Protein AF-A0A7V0MGY1-F1 (afdb_monomer_lite)

Radius of gyration: 24.35 Å; chains: 1; bounding box: 67×50×46 Å

pLDDT: mean 80.58, std 23.79, range [34.0, 98.75]

Structure (mmCIF, N/CA/C/O backbone):
data_AF-A0A7V0MGY1-F1
#
_entry.id   AF-A0A7V0MGY1-F1
#
loop_
_atom_site.group_PDB
_atom_site.id
_atom_site.type_symbol
_atom_site.label_atom_id
_atom_site.label_alt_id
_atom_site.label_comp_id
_atom_site.label_asym_id
_atom_site.label_entity_id
_atom_site.label_seq_id
_atom_site.pdbx_PDB_ins_code
_atom_site.Cartn_x
_atom_site.Cartn_y
_atom_site.Cartn_z
_atom_site.occupancy
_atom_site.B_iso_or_equiv
_atom_site.auth_seq_id
_atom_site.auth_comp_id
_atom_site.auth_asym_id
_atom_site.auth_atom_id
_atom_site.pdbx_PDB_model_num
ATOM 1 N N . MET A 1 1 ? -46.965 -37.748 -29.449 1.00 47.56 1 MET A N 1
ATOM 2 C CA . MET A 1 1 ? -47.418 -36.864 -28.355 1.00 47.56 1 MET A CA 1
ATOM 3 C C . MET A 1 1 ? -46.358 -35.799 -28.154 1.00 47.56 1 MET A C 1
ATOM 5 O O . MET A 1 1 ? -45.322 -36.087 -27.577 1.00 47.56 1 MET A O 1
ATOM 9 N N . LEU A 1 2 ? -46.577 -34.615 -28.721 1.00 46.56 2 LEU A N 1
ATOM 10 C CA . LEU A 1 2 ? -45.713 -33.448 -28.563 1.00 46.56 2 LEU A CA 1
ATOM 11 C C . LEU A 1 2 ? -46.667 -32.286 -28.278 1.00 46.56 2 LEU A C 1
ATOM 13 O O . LEU A 1 2 ? -47.436 -31.898 -29.154 1.00 46.56 2 LEU A O 1
ATOM 17 N N . VAL A 1 3 ? -46.730 -31.840 -27.026 1.00 45.25 3 VAL A N 1
ATOM 18 C CA . VAL A 1 3 ? -47.629 -30.759 -26.608 1.00 45.25 3 VAL A CA 1
ATOM 19 C C . VAL A 1 3 ? -46.872 -29.448 -26.790 1.00 45.25 3 VAL A C 1
ATOM 21 O O . VAL A 1 3 ? -45.914 -29.185 -26.069 1.00 45.25 3 VAL A O 1
ATOM 24 N N . ALA A 1 4 ? -47.272 -28.650 -27.778 1.00 47.81 4 ALA A N 1
ATOM 25 C CA . ALA A 1 4 ? -46.841 -27.261 -27.903 1.00 47.81 4 ALA A CA 1
ATOM 26 C C . ALA A 1 4 ? -47.649 -26.386 -26.921 1.00 47.81 4 ALA A C 1
ATOM 28 O O . ALA A 1 4 ? -48.848 -26.627 -26.756 1.00 47.81 4 ALA A O 1
ATOM 29 N N . PRO A 1 5 ? -47.041 -25.386 -26.260 1.00 56.81 5 PRO A N 1
ATOM 30 C CA . PRO A 1 5 ? -47.775 -24.477 -25.386 1.00 56.81 5 PRO A CA 1
ATOM 31 C C . PRO A 1 5 ? -48.604 -23.464 -26.203 1.00 56.81 5 PRO A C 1
ATOM 33 O O . PRO A 1 5 ? -48.257 -23.169 -27.351 1.00 56.81 5 PRO A O 1
ATOM 36 N N . PRO A 1 6 ? -49.701 -22.919 -25.644 1.00 48.69 6 PRO A N 1
ATOM 37 C CA . PRO A 1 6 ? -50.585 -22.021 -26.377 1.00 48.69 6 PRO A CA 1
ATOM 38 C C . PRO A 1 6 ? -49.984 -20.613 -26.525 1.00 48.69 6 PRO A C 1
ATOM 40 O O . PRO A 1 6 ? -49.458 -20.035 -25.574 1.00 48.69 6 PRO A O 1
ATOM 43 N N . LEU A 1 7 ? -50.113 -20.048 -27.730 1.00 43.94 7 LEU A N 1
ATOM 44 C CA . LEU A 1 7 ? -49.844 -18.641 -28.040 1.00 43.94 7 LEU A CA 1
ATOM 45 C C . LEU A 1 7 ? -50.920 -17.758 -27.394 1.00 43.94 7 LEU A C 1
ATOM 47 O O . LEU A 1 7 ? -52.095 -17.841 -27.749 1.00 43.94 7 LEU A O 1
ATOM 51 N N . VAL A 1 8 ? -50.517 -16.901 -26.455 1.00 43.09 8 VAL A N 1
ATOM 52 C CA . VAL A 1 8 ? -51.392 -15.884 -25.858 1.00 43.09 8 VAL A CA 1
ATOM 53 C C . VAL A 1 8 ? -51.356 -14.616 -26.713 1.00 43.09 8 VAL A C 1
ATOM 55 O O . VAL A 1 8 ? -50.298 -14.058 -26.994 1.00 43.09 8 VAL A O 1
ATOM 58 N N . SER A 1 9 ? -52.546 -14.185 -27.125 1.00 41.03 9 SER A N 1
ATOM 59 C CA . SER A 1 9 ? -52.832 -12.992 -27.922 1.00 41.03 9 SER A CA 1
ATOM 60 C C . SER A 1 9 ? -52.659 -11.709 -27.100 1.00 41.03 9 SER A C 1
ATOM 62 O O . SER A 1 9 ? -53.314 -11.544 -26.073 1.00 41.03 9 SER A O 1
ATOM 64 N N . LEU A 1 10 ? -51.839 -10.767 -27.575 1.00 39.09 10 LEU A N 1
ATOM 65 C CA . LEU A 1 10 ? -51.711 -9.417 -27.014 1.00 39.09 10 LEU A CA 1
ATOM 66 C C . LEU A 1 10 ? -52.538 -8.434 -27.846 1.00 39.09 10 LEU A C 1
ATOM 68 O O . LEU A 1 10 ? -52.045 -7.913 -28.840 1.00 39.09 10 LEU A O 1
ATOM 72 N N . ASN A 1 11 ? -53.769 -8.148 -27.415 1.00 34.00 11 ASN A N 1
ATOM 73 C CA . ASN A 1 11 ? -54.509 -6.975 -27.882 1.00 34.00 11 ASN A CA 1
ATOM 74 C C . ASN A 1 11 ? -54.913 -6.069 -26.705 1.00 34.00 11 ASN A C 1
ATOM 76 O O . ASN A 1 11 ? -55.832 -6.395 -25.961 1.00 34.00 11 ASN A O 1
ATOM 80 N N . SER A 1 12 ? -54.232 -4.912 -26.662 1.00 37.81 12 SER A N 1
ATOM 81 C CA . SER A 1 12 ? -54.704 -3.548 -26.324 1.00 37.81 12 SER A CA 1
ATOM 82 C C . SER A 1 12 ? -55.135 -3.200 -24.881 1.00 37.81 12 SER A C 1
ATOM 84 O O . SER A 1 12 ? -55.522 -4.082 -24.126 1.00 37.81 12 SER A O 1
ATOM 86 N N . PRO A 1 13 ? -55.205 -1.900 -24.498 1.00 40.47 13 PRO A N 1
ATOM 87 C CA . PRO A 1 13 ? -54.604 -0.683 -25.060 1.00 40.47 13 PRO A CA 1
ATOM 88 C C . PRO A 1 13 ? -53.653 0.033 -24.073 1.00 40.47 13 PRO A C 1
ATOM 90 O O . PRO A 1 13 ? -53.633 -0.219 -22.871 1.00 40.47 13 PRO A O 1
ATOM 93 N N . ALA A 1 14 ? -52.876 0.980 -24.599 1.00 48.50 14 ALA A N 1
ATOM 94 C CA . ALA A 1 14 ? -52.068 1.904 -23.814 1.00 48.50 14 ALA A CA 1
ATOM 95 C C . ALA A 1 14 ? -52.941 2.732 -22.853 1.00 48.50 14 ALA A C 1
ATOM 97 O O . ALA A 1 14 ? -53.750 3.551 -23.287 1.00 48.50 14 ALA A O 1
ATOM 98 N N . SER A 1 15 ? -52.731 2.567 -21.546 1.00 38.72 15 SER A N 1
ATOM 99 C CA . SER A 1 15 ? -53.224 3.496 -20.531 1.00 38.72 15 SER A CA 1
ATOM 100 C C . SER A 1 15 ? -52.048 4.079 -19.758 1.00 38.72 15 SER A C 1
ATOM 102 O O . SER A 1 15 ? -51.353 3.384 -19.018 1.00 38.72 15 SER A O 1
ATOM 104 N N . HIS A 1 16 ? -51.847 5.378 -19.965 1.00 46.06 16 HIS A N 1
ATOM 105 C CA . HIS A 1 16 ? -50.963 6.257 -19.216 1.00 46.06 16 HIS A CA 1
ATOM 106 C C . HIS A 1 16 ? -50.964 5.954 -17.709 1.00 46.06 16 HIS A C 1
ATOM 108 O O . HIS A 1 16 ? -51.939 6.237 -17.015 1.00 46.06 16 HIS A O 1
ATOM 114 N N . LEU A 1 17 ? -49.825 5.500 -17.188 1.00 37.88 17 LEU A N 1
ATOM 115 C CA . LEU A 1 17 ? -49.480 5.616 -15.775 1.00 37.88 17 LEU A CA 1
ATOM 116 C C . LEU A 1 17 ? -48.222 6.474 -15.669 1.00 37.88 17 LEU A C 1
ATOM 118 O O . LEU A 1 17 ? -47.173 6.191 -16.242 1.00 37.88 17 LEU A O 1
ATOM 122 N N . LYS A 1 18 ? -48.407 7.611 -15.005 1.00 35.31 18 LYS A N 1
ATOM 123 C CA . LYS A 1 18 ? -47.439 8.688 -14.829 1.00 35.31 18 LYS A CA 1
ATOM 124 C C . LYS A 1 18 ? -46.190 8.154 -14.124 1.00 35.31 18 LYS A C 1
ATOM 126 O O . LYS A 1 18 ? -46.299 7.451 -13.126 1.00 35.31 18 LYS A O 1
ATOM 131 N N . SER A 1 19 ? -45.025 8.544 -14.639 1.00 35.94 19 SER A N 1
ATOM 132 C CA . SER A 1 19 ? -43.708 8.345 -14.030 1.00 35.94 19 SER A CA 1
ATOM 133 C C . SER A 1 19 ? -43.719 8.802 -12.566 1.00 35.94 19 SER A C 1
ATOM 135 O O . SER A 1 19 ? -43.695 9.998 -12.266 1.00 35.94 19 SER A O 1
ATOM 137 N N . ALA A 1 20 ? -43.807 7.838 -11.651 1.00 40.78 20 ALA A N 1
ATOM 138 C CA . ALA A 1 20 ? -43.567 8.049 -10.237 1.00 40.78 20 ALA A CA 1
ATOM 139 C C . ALA A 1 20 ? -42.050 8.111 -10.038 1.00 40.78 20 ALA A C 1
ATOM 141 O O . ALA A 1 20 ? -41.337 7.124 -10.214 1.00 40.78 20 ALA A O 1
ATOM 142 N N . LYS A 1 21 ? -41.553 9.302 -9.697 1.00 43.66 21 LYS A N 1
ATOM 143 C CA . LYS A 1 21 ? -40.178 9.536 -9.251 1.00 43.66 21 LYS A CA 1
ATOM 144 C C . LYS A 1 21 ? -39.951 8.830 -7.908 1.00 43.66 21 LYS A C 1
ATOM 146 O O . LYS A 1 21 ? -39.941 9.481 -6.869 1.00 43.66 21 LYS A O 1
ATOM 151 N N . ASN A 1 22 ? -39.743 7.517 -7.916 1.00 35.50 22 ASN A N 1
ATOM 15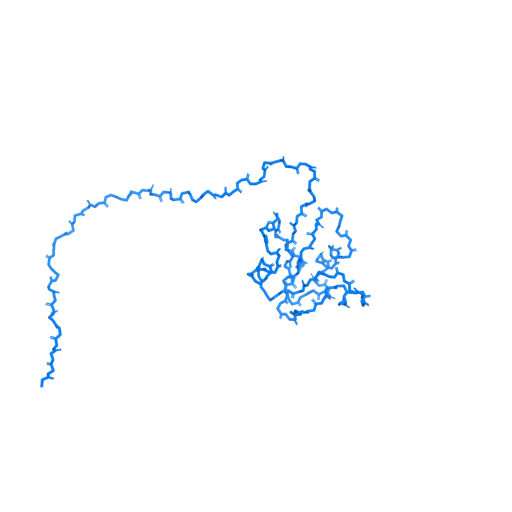2 C CA . ASN A 1 22 ? -39.242 6.811 -6.741 1.00 35.50 22 ASN A CA 1
ATOM 153 C C . ASN A 1 22 ? -37.722 6.971 -6.680 1.00 35.50 22 ASN A C 1
ATOM 155 O O . ASN A 1 22 ? -36.964 6.162 -7.209 1.00 35.50 22 ASN A O 1
ATOM 159 N N . LYS A 1 23 ? -37.276 8.039 -6.008 1.00 44.69 23 LYS A N 1
ATOM 160 C CA . LYS A 1 23 ? -35.948 8.066 -5.392 1.00 44.69 23 LYS A CA 1
ATOM 161 C C . LYS A 1 23 ? -35.940 6.994 -4.305 1.00 44.69 23 LYS A C 1
ATOM 163 O O . LYS A 1 23 ? -36.376 7.245 -3.185 1.00 44.69 23 LYS A O 1
ATOM 168 N N . ILE A 1 24 ? -35.474 5.796 -4.640 1.00 38.91 24 ILE A N 1
ATOM 169 C CA . ILE A 1 24 ? -35.039 4.837 -3.627 1.00 38.91 24 ILE A CA 1
ATOM 170 C C . ILE A 1 24 ? -33.727 5.401 -3.081 1.00 38.91 24 ILE A C 1
ATOM 172 O O . ILE A 1 24 ? -32.651 5.161 -3.622 1.00 38.91 24 ILE A O 1
ATOM 176 N N . THR A 1 25 ? -33.829 6.245 -2.058 1.00 41.62 25 THR A N 1
ATOM 177 C CA . THR A 1 25 ? -32.676 6.653 -1.262 1.00 41.62 25 THR A CA 1
ATOM 178 C C . THR A 1 25 ? -32.286 5.444 -0.423 1.00 41.62 25 THR A C 1
ATOM 180 O O .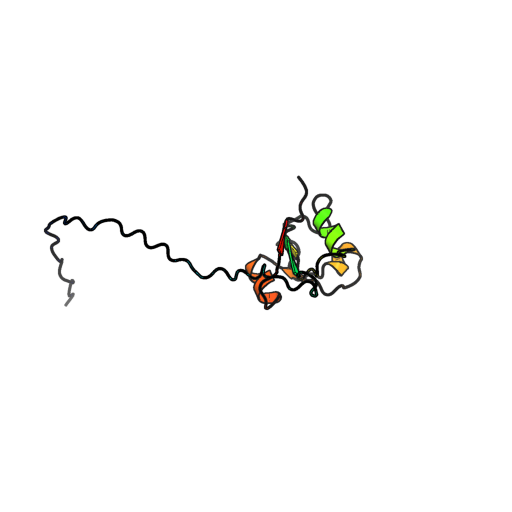 THR A 1 25 ? -32.871 5.201 0.631 1.00 41.62 25 THR A O 1
ATOM 183 N N . LEU A 1 26 ? -31.332 4.649 -0.909 1.00 48.59 26 LEU A N 1
ATOM 184 C CA . LEU A 1 26 ? -30.594 3.744 -0.034 1.00 48.59 26 LEU A CA 1
ATOM 185 C C . LEU A 1 26 ? -29.947 4.613 1.057 1.00 48.59 26 LEU A C 1
ATOM 187 O O . LEU A 1 26 ? -29.384 5.660 0.716 1.00 48.59 26 LEU A O 1
ATOM 191 N N . PRO A 1 27 ? -30.043 4.248 2.346 1.00 42.16 27 PRO A N 1
ATOM 192 C CA . PRO A 1 27 ? -29.329 4.962 3.387 1.00 42.16 27 PRO A CA 1
ATOM 193 C C . PRO A 1 27 ? -27.837 4.762 3.126 1.00 42.16 27 PRO A C 1
ATOM 195 O O . PRO A 1 27 ? -27.273 3.725 3.458 1.00 42.16 27 PRO A O 1
ATOM 198 N N . VAL A 1 28 ? -27.204 5.741 2.481 1.00 47.31 28 VAL A N 1
ATOM 199 C CA . VAL A 1 28 ? -25.749 5.861 2.499 1.00 47.31 28 VAL A CA 1
ATOM 200 C C . VAL A 1 28 ? -25.413 6.132 3.960 1.00 47.31 28 VAL A C 1
ATOM 202 O O . VAL A 1 28 ? -25.900 7.135 4.490 1.00 47.31 28 VAL A O 1
ATOM 205 N N . PRO A 1 29 ? -24.659 5.261 4.650 1.00 49.03 29 PRO A N 1
ATOM 206 C CA . PRO A 1 29 ? -24.212 5.565 5.993 1.00 49.03 29 PRO A CA 1
ATOM 207 C C . PRO A 1 29 ? -23.406 6.859 5.915 1.00 49.03 29 PRO A C 1
ATOM 209 O O . PRO A 1 29 ? -22.301 6.890 5.378 1.00 49.03 29 PRO A O 1
ATOM 212 N N . SER A 1 30 ? -23.969 7.955 6.414 1.00 53.69 30 SER A N 1
ATOM 213 C CA . SER A 1 30 ? -23.243 9.200 6.620 1.00 53.69 30 SER A CA 1
ATOM 214 C C . SER A 1 30 ? -22.333 9.005 7.833 1.00 53.69 30 SER A C 1
ATOM 216 O O . SER A 1 30 ? -22.594 9.522 8.914 1.00 53.69 30 SER A O 1
ATOM 218 N N . GLN A 1 31 ? -21.287 8.196 7.672 1.00 54.94 31 GLN A N 1
ATOM 219 C CA . GLN A 1 31 ? -20.275 7.938 8.702 1.00 54.94 31 GLN A CA 1
ATOM 220 C C . GLN A 1 31 ? -19.259 9.079 8.825 1.00 54.94 31 GLN A C 1
ATOM 222 O O . GLN A 1 31 ? -18.372 9.026 9.667 1.00 54.94 31 GLN A O 1
ATOM 227 N N . PHE A 1 32 ? -19.439 10.161 8.062 1.00 54.88 32 PHE A N 1
ATOM 228 C CA . PHE A 1 32 ? -18.728 11.425 8.259 1.00 54.88 32 PHE A CA 1
ATOM 229 C C . PHE A 1 32 ? -19.186 12.201 9.510 1.00 54.88 32 PHE A C 1
ATOM 231 O O . PHE A 1 32 ? -18.791 13.350 9.692 1.00 54.88 32 PHE A O 1
ATOM 238 N N . ALA A 1 33 ? -20.006 11.605 10.380 1.00 51.59 33 ALA A N 1
ATOM 239 C CA . ALA A 1 33 ? -20.273 12.151 11.703 1.00 51.59 33 ALA A CA 1
ATOM 240 C C . ALA A 1 33 ? -19.107 11.802 12.646 1.00 51.59 33 ALA A C 1
ATOM 242 O O . ALA A 1 33 ? -19.071 10.733 13.245 1.00 51.59 33 ALA A O 1
ATOM 243 N N . GLU A 1 34 ? -18.140 12.720 12.675 1.00 52.97 34 GLU A N 1
ATOM 244 C CA . GLU A 1 34 ? -17.122 12.974 13.700 1.00 52.97 34 GLU A CA 1
ATOM 245 C C . GLU A 1 34 ? -16.900 11.887 14.771 1.00 52.97 34 GLU A C 1
ATOM 247 O O . GLU A 1 34 ? -17.447 11.947 15.868 1.00 52.97 34 GLU A O 1
ATOM 252 N N . ASP A 1 35 ? -15.958 10.980 14.508 1.00 57.50 35 ASP A N 1
ATOM 253 C CA . ASP A 1 35 ? -15.121 10.422 15.570 1.00 57.50 35 ASP A CA 1
ATOM 254 C C . ASP A 1 35 ? -13.686 10.911 15.351 1.00 57.50 35 ASP A C 1
ATOM 256 O O . ASP A 1 35 ? -12.898 10.327 14.606 1.00 57.50 35 ASP A O 1
ATOM 260 N N . LYS A 1 36 ? -13.361 12.044 15.980 1.00 57.19 36 LYS A N 1
ATOM 261 C CA . LYS A 1 36 ? -12.049 12.708 15.905 1.00 57.19 36 LYS A CA 1
ATOM 262 C C . LYS A 1 36 ? -10.908 11.877 16.516 1.00 57.19 36 LYS A C 1
ATOM 264 O O . LYS A 1 36 ? -9.776 12.353 16.532 1.00 57.19 36 LYS A O 1
ATOM 269 N N . SER A 1 37 ? -11.189 10.676 17.034 1.00 69.38 37 SER A N 1
ATOM 270 C CA . SER A 1 37 ? -10.240 9.847 17.778 1.00 69.38 37 SER A CA 1
ATOM 271 C C . SER A 1 37 ? -9.687 8.644 17.003 1.00 69.38 37 SER A C 1
ATOM 273 O O . SER A 1 37 ? -8.730 8.033 17.487 1.00 69.38 37 SER A O 1
ATOM 275 N N . ARG A 1 38 ? -10.241 8.264 15.841 1.00 83.12 38 ARG A N 1
ATOM 276 C CA . ARG A 1 38 ? -9.783 7.065 15.110 1.00 83.12 38 ARG A CA 1
ATOM 277 C C . ARG A 1 38 ? -9.001 7.402 13.839 1.00 83.12 38 ARG A C 1
ATOM 279 O O . ARG A 1 38 ? -9.390 8.273 13.067 1.00 83.12 38 ARG A O 1
ATOM 286 N N . VAL A 1 39 ? -7.898 6.683 13.611 1.00 91.81 39 VAL A N 1
ATOM 287 C CA . VAL A 1 39 ? -7.116 6.771 12.366 1.00 91.81 39 VAL A CA 1
ATOM 288 C C . VAL A 1 39 ? -7.979 6.265 11.213 1.00 91.81 39 VAL A C 1
ATOM 290 O O . VAL A 1 39 ? -8.490 5.144 11.272 1.00 91.81 39 VAL A O 1
ATOM 293 N N . ALA A 1 40 ? -8.134 7.080 10.171 1.00 95.50 40 ALA A N 1
ATOM 294 C CA . ALA A 1 40 ? -8.909 6.705 8.997 1.00 95.50 40 ALA A CA 1
ATOM 295 C C . ALA A 1 40 ? -8.246 5.528 8.268 1.00 95.50 40 ALA A C 1
ATOM 297 O O . ALA A 1 40 ? -7.027 5.473 8.099 1.00 95.50 40 ALA A O 1
ATOM 298 N N . THR A 1 41 ? -9.051 4.569 7.842 1.00 97.50 41 THR A N 1
ATOM 299 C CA . THR A 1 41 ? -8.612 3.392 7.096 1.00 97.50 41 THR A CA 1
ATOM 300 C C . THR A 1 41 ? -8.677 3.646 5.596 1.00 97.50 41 THR A C 1
ATOM 302 O O . THR A 1 41 ? -9.551 4.374 5.124 1.00 97.50 41 THR A O 1
ATOM 305 N N . ALA A 1 42 ? -7.760 3.054 4.832 1.00 98.19 42 ALA A N 1
ATOM 306 C CA . ALA A 1 42 ? -7.746 3.227 3.385 1.00 98.19 42 ALA A CA 1
ATOM 307 C C . ALA A 1 42 ? -7.353 1.958 2.626 1.00 98.19 42 ALA A C 1
ATOM 309 O O . ALA A 1 42 ? -6.489 1.200 3.067 1.00 98.19 42 ALA A O 1
ATOM 310 N N . ILE A 1 43 ? -7.951 1.782 1.449 1.00 98.62 43 ILE A N 1
ATOM 311 C CA . ILE A 1 43 ? -7.470 0.877 0.396 1.00 98.62 43 ILE A CA 1
ATOM 312 C C . ILE A 1 43 ? -6.845 1.745 -0.701 1.00 98.62 43 ILE A C 1
ATOM 314 O O . ILE A 1 43 ? -7.416 2.776 -1.068 1.00 98.62 43 ILE A O 1
ATOM 318 N N . VAL A 1 44 ? -5.675 1.356 -1.209 1.00 98.44 44 VAL A N 1
ATOM 319 C CA . VAL A 1 44 ? -4.938 2.116 -2.233 1.00 98.44 44 VAL A CA 1
ATOM 320 C C . VAL A 1 44 ? -5.005 1.386 -3.570 1.00 98.44 44 VAL A C 1
ATOM 322 O O . VAL A 1 44 ? -4.718 0.200 -3.632 1.00 98.44 44 VAL A O 1
ATOM 325 N N . TYR A 1 45 ? -5.340 2.080 -4.650 1.00 98.44 45 TYR A N 1
ATOM 326 C CA . TYR A 1 45 ? -5.259 1.557 -6.014 1.00 98.44 45 TYR A CA 1
ATOM 327 C C . TYR A 1 45 ? -3.925 1.932 -6.660 1.00 98.44 45 TYR A C 1
ATOM 329 O O . TYR A 1 45 ? -3.565 3.109 -6.650 1.00 98.44 45 TYR A O 1
ATOM 337 N N . CYS A 1 46 ? -3.205 0.957 -7.215 1.00 98.12 46 CYS A N 1
ATOM 338 C CA . CYS A 1 46 ? -1.901 1.151 -7.856 1.00 98.12 46 CYS A CA 1
ATOM 339 C C . CYS A 1 46 ? -1.661 0.121 -8.979 1.00 98.12 46 CYS A C 1
ATOM 341 O O . CYS A 1 46 ? -0.602 -0.503 -9.058 1.00 98.12 46 CYS A O 1
ATOM 343 N N . GLU A 1 47 ? -2.685 -0.113 -9.799 1.00 97.88 47 GLU A N 1
ATOM 344 C CA . GLU A 1 47 ? -2.693 -1.166 -10.820 1.00 97.88 47 GLU A CA 1
ATOM 345 C C . GLU A 1 47 ? -1.454 -1.144 -11.719 1.00 97.88 47 GLU A C 1
ATOM 347 O O . GLU A 1 47 ? -1.137 -0.098 -12.287 1.00 97.88 47 GLU A O 1
ATOM 352 N N . ALA A 1 48 ? -0.783 -2.297 -11.843 1.00 97.00 48 ALA A N 1
ATOM 353 C CA . ALA A 1 48 ? 0.431 -2.531 -12.631 1.00 97.00 48 ALA A CA 1
ATOM 354 C C . ALA A 1 48 ? 1.637 -1.642 -12.271 1.00 97.00 48 ALA A C 1
ATOM 356 O O . ALA A 1 48 ? 2.627 -1.598 -12.995 1.00 97.00 48 ALA A O 1
ATOM 357 N N . ASN A 1 49 ? 1.586 -0.910 -11.155 1.00 97.44 49 ASN A N 1
ATOM 358 C CA . ASN A 1 49 ? 2.563 0.140 -10.860 1.00 97.44 49 ASN A CA 1
ATOM 359 C C . ASN A 1 49 ? 3.055 0.142 -9.413 1.00 97.44 49 ASN A C 1
ATOM 361 O O . ASN A 1 49 ? 3.922 0.943 -9.054 1.00 97.44 49 ASN A O 1
ATOM 365 N N . PHE A 1 50 ? 2.574 -0.763 -8.558 1.00 98.06 50 PHE A N 1
ATOM 366 C CA . PHE A 1 50 ? 3.091 -0.840 -7.197 1.00 98.06 50 PHE A CA 1
ATOM 367 C C . PHE A 1 50 ? 4.570 -1.253 -7.200 1.00 98.06 50 PHE A C 1
ATOM 369 O O . PHE A 1 50 ? 4.931 -2.249 -7.816 1.00 98.06 50 PHE A O 1
ATOM 376 N N . GLY A 1 51 ? 5.438 -0.492 -6.532 1.00 96.75 51 GLY A N 1
ATOM 377 C CA . GLY A 1 51 ? 6.895 -0.671 -6.608 1.00 96.75 51 GLY A CA 1
ATOM 378 C C . GLY A 1 51 ? 7.574 -0.044 -7.835 1.00 96.75 51 GLY A C 1
ATOM 379 O O . GLY A 1 51 ? 8.797 0.071 -7.838 1.00 96.75 51 GLY A O 1
ATOM 380 N N . GLU A 1 52 ? 6.806 0.449 -8.809 1.00 95.94 52 GLU A N 1
ATOM 381 C CA . GLU A 1 52 ? 7.320 1.089 -10.025 1.00 95.94 52 GLU A CA 1
ATOM 382 C C . GLU A 1 52 ? 7.430 2.618 -9.885 1.00 95.94 52 GLU A C 1
ATOM 384 O O . GLU A 1 52 ? 7.072 3.212 -8.857 1.00 95.94 52 GLU A O 1
ATOM 389 N N . ILE A 1 53 ? 7.944 3.268 -10.937 1.00 93.06 53 ILE A N 1
ATOM 390 C CA . ILE A 1 53 ? 8.165 4.722 -10.998 1.00 93.06 53 ILE A CA 1
ATOM 391 C C . ILE A 1 53 ? 6.853 5.505 -10.873 1.00 93.06 53 ILE A C 1
ATOM 393 O O . ILE A 1 53 ? 6.841 6.526 -10.183 1.00 93.06 53 ILE A O 1
ATOM 397 N N . ASP A 1 54 ? 5.769 5.029 -11.484 1.00 94.88 54 ASP A N 1
ATOM 398 C CA . ASP A 1 54 ? 4.491 5.756 -11.519 1.00 94.88 54 ASP A CA 1
ATOM 399 C C . ASP A 1 54 ? 3.622 5.473 -10.279 1.00 94.88 54 ASP A C 1
ATOM 401 O O . ASP A 1 54 ? 2.680 6.203 -9.975 1.00 94.88 54 ASP A O 1
ATOM 405 N N . GLY A 1 55 ? 3.997 4.471 -9.475 1.00 96.31 55 GLY A N 1
ATOM 406 C CA . GLY A 1 55 ? 3.359 4.145 -8.198 1.00 96.31 55 GLY A CA 1
ATOM 407 C C . GLY A 1 55 ? 3.919 4.903 -6.992 1.00 96.31 55 GLY A C 1
ATOM 408 O O . GLY A 1 55 ? 3.672 4.505 -5.852 1.00 96.31 55 GLY A O 1
ATOM 409 N N . LYS A 1 56 ? 4.711 5.970 -7.187 1.00 96.31 56 LYS A N 1
ATOM 410 C CA . LYS A 1 56 ? 5.396 6.708 -6.100 1.00 96.31 56 LYS A CA 1
ATOM 411 C C . LYS A 1 56 ? 4.470 7.123 -4.965 1.00 96.31 56 LYS A C 1
ATOM 413 O O . LYS A 1 56 ? 4.864 7.007 -3.803 1.00 96.31 56 LYS A O 1
ATOM 418 N N . THR A 1 57 ? 3.260 7.574 -5.283 1.00 96.25 57 THR A N 1
ATOM 419 C CA . THR A 1 57 ? 2.278 7.966 -4.272 1.00 96.25 57 THR A CA 1
ATOM 420 C C . THR A 1 57 ? 1.865 6.763 -3.413 1.00 96.25 57 THR A C 1
ATOM 422 O O . THR A 1 57 ? 1.969 6.834 -2.186 1.00 96.25 57 THR A O 1
ATOM 425 N N . ALA A 1 58 ? 1.495 5.625 -4.014 1.00 97.56 58 ALA A N 1
ATOM 426 C CA . ALA A 1 58 ? 1.213 4.394 -3.268 1.00 97.56 58 ALA A CA 1
ATOM 427 C C . ALA A 1 58 ? 2.428 3.913 -2.455 1.00 97.56 58 ALA A C 1
ATOM 429 O O . ALA A 1 58 ? 2.307 3.616 -1.266 1.00 97.56 58 ALA A O 1
ATOM 430 N N . ASN A 1 59 ? 3.614 3.900 -3.066 1.00 97.31 59 ASN A N 1
ATOM 431 C CA . ASN A 1 59 ? 4.857 3.458 -2.430 1.00 97.31 59 ASN A CA 1
ATOM 432 C C . ASN A 1 59 ? 5.197 4.324 -1.205 1.00 97.31 59 ASN A C 1
ATOM 434 O O . ASN A 1 59 ? 5.592 3.821 -0.150 1.00 97.31 59 ASN A O 1
ATOM 438 N N . GLY A 1 60 ? 5.020 5.642 -1.331 1.00 96.50 60 GLY A N 1
ATOM 439 C CA . GLY A 1 60 ? 5.215 6.603 -0.252 1.00 96.50 60 GLY A CA 1
ATOM 440 C C . GLY A 1 60 ? 4.224 6.406 0.894 1.00 96.50 60 GLY A C 1
ATOM 441 O O . GLY A 1 60 ? 4.631 6.430 2.058 1.00 96.50 60 GLY A O 1
ATOM 442 N N . LEU A 1 61 ? 2.950 6.151 0.575 1.00 97.31 61 LEU A N 1
ATOM 443 C CA . LEU A 1 61 ? 1.919 5.846 1.569 1.00 97.31 61 LEU A CA 1
ATOM 444 C C . LEU A 1 61 ? 2.242 4.565 2.343 1.00 97.31 61 LEU A C 1
ATOM 446 O O . LEU A 1 61 ? 2.176 4.570 3.568 1.00 97.31 61 LEU A O 1
ATOM 450 N N . ILE A 1 62 ? 2.653 3.491 1.669 1.00 97.75 62 ILE A N 1
ATOM 451 C CA . ILE A 1 62 ? 3.003 2.238 2.352 1.00 97.75 62 ILE A CA 1
ATOM 452 C C . ILE A 1 62 ? 4.205 2.411 3.285 1.00 97.75 62 ILE A C 1
ATOM 454 O O . ILE A 1 62 ? 4.198 1.892 4.399 1.00 97.75 62 ILE A O 1
ATOM 458 N N . ARG A 1 63 ? 5.223 3.171 2.870 1.00 95.94 63 ARG A N 1
ATOM 459 C CA . ARG A 1 63 ? 6.430 3.378 3.683 1.00 95.94 63 ARG A CA 1
ATOM 460 C C . ARG A 1 63 ? 6.216 4.303 4.880 1.00 95.94 63 ARG A C 1
ATOM 462 O O . ARG A 1 63 ? 6.885 4.127 5.896 1.00 95.94 63 ARG A O 1
ATOM 469 N N . ARG A 1 64 ? 5.376 5.339 4.750 1.00 92.25 64 ARG A N 1
ATOM 470 C CA . ARG A 1 64 ? 5.300 6.444 5.729 1.00 92.25 64 ARG A CA 1
ATOM 471 C C . ARG A 1 64 ? 3.908 7.067 5.898 1.00 92.25 64 ARG A C 1
ATOM 473 O O . ARG A 1 64 ? 3.810 8.266 6.150 1.00 92.25 64 ARG A O 1
ATOM 480 N N . SER A 1 65 ? 2.815 6.324 5.740 1.00 86.50 65 SER A N 1
ATOM 481 C CA . SER A 1 65 ? 1.487 6.899 5.999 1.00 86.50 65 SER A CA 1
ATOM 482 C C . SER A 1 65 ? 1.324 7.266 7.479 1.00 86.50 65 SER A C 1
ATOM 484 O O . SER A 1 65 ? 1.198 6.400 8.338 1.00 86.50 65 SER A O 1
ATOM 486 N N . GLU A 1 66 ? 1.284 8.567 7.769 1.00 85.06 66 GLU A N 1
ATOM 487 C CA . GLU A 1 66 ? 1.000 9.105 9.110 1.00 85.06 66 GLU A CA 1
ATOM 488 C C . GLU A 1 66 ? -0.500 9.347 9.338 1.00 85.06 66 GLU A C 1
ATOM 490 O O . GLU A 1 66 ? -0.964 9.430 10.473 1.00 85.06 66 GLU A O 1
ATOM 495 N N . LYS A 1 67 ? -1.268 9.483 8.249 1.00 90.19 67 LYS A N 1
ATOM 496 C CA . LYS A 1 67 ? -2.678 9.908 8.282 1.00 90.19 67 LYS A CA 1
ATOM 497 C C . LYS A 1 67 ? -3.665 8.753 8.177 1.00 90.19 67 LYS A C 1
ATOM 499 O O . LYS A 1 67 ? -4.792 8.877 8.653 1.00 90.19 67 LYS A O 1
ATOM 504 N N . TYR A 1 68 ? -3.255 7.663 7.534 1.00 94.75 68 TYR A N 1
ATOM 505 C CA . TYR A 1 68 ? -4.139 6.555 7.200 1.00 94.75 68 TYR A CA 1
ATOM 506 C C . TYR A 1 68 ? -3.548 5.225 7.638 1.00 94.75 68 TYR A C 1
ATOM 508 O O . TYR A 1 68 ? -2.362 4.962 7.430 1.00 94.75 68 TYR A O 1
ATOM 516 N N . LYS A 1 69 ? -4.402 4.344 8.149 1.00 96.38 69 LYS A N 1
ATOM 517 C CA . LYS A 1 69 ? -4.091 2.924 8.251 1.00 96.38 69 LYS A CA 1
ATOM 518 C C . LYS A 1 69 ? -4.398 2.278 6.902 1.00 96.38 69 LYS A C 1
ATOM 520 O O . LYS A 1 69 ? -5.567 2.090 6.562 1.00 96.38 69 LYS A O 1
ATOM 525 N N . ILE A 1 70 ? -3.358 1.953 6.141 1.00 98.00 70 ILE A N 1
ATOM 526 C CA . ILE A 1 70 ? -3.523 1.266 4.859 1.00 98.00 70 ILE A CA 1
ATOM 527 C C . ILE A 1 70 ? -3.854 -0.204 5.122 1.00 98.00 70 ILE A C 1
ATOM 529 O O . ILE A 1 70 ? -3.165 -0.866 5.895 1.00 98.00 70 ILE A O 1
ATOM 533 N N . LEU A 1 71 ? -4.938 -0.685 4.520 1.00 98.25 71 LEU A N 1
ATOM 534 C CA . LEU A 1 71 ? -5.427 -2.053 4.687 1.00 98.25 71 LEU A CA 1
ATOM 535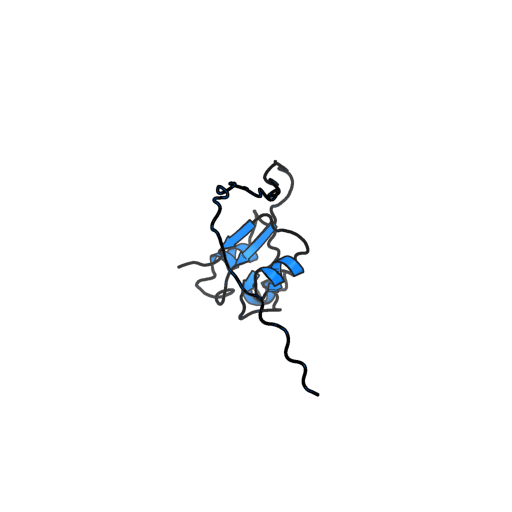 C C . LEU A 1 71 ? -4.853 -2.991 3.627 1.00 98.25 71 LEU A C 1
ATOM 537 O O . LEU A 1 71 ? -4.482 -4.111 3.951 1.00 98.25 71 LEU A O 1
ATOM 541 N N . SER A 1 72 ? -4.775 -2.524 2.382 1.00 98.62 72 SER A N 1
ATOM 542 C CA . SER A 1 72 ? -4.292 -3.285 1.230 1.00 98.62 72 SER A CA 1
ATOM 543 C C . SER A 1 72 ? -4.011 -2.363 0.040 1.00 98.62 72 SER A C 1
ATOM 545 O O . SER A 1 72 ? -4.435 -1.198 0.018 1.00 98.62 72 SER A O 1
ATOM 547 N N . VAL A 1 73 ? -3.289 -2.895 -0.949 1.00 98.69 73 VAL A N 1
ATOM 548 C CA . VAL A 1 73 ? -3.082 -2.270 -2.264 1.00 98.69 73 VAL A CA 1
ATOM 549 C C . VAL A 1 73 ? -3.775 -3.110 -3.334 1.00 98.69 73 VAL A C 1
ATOM 551 O O . VAL A 1 73 ? -3.690 -4.331 -3.300 1.00 98.69 73 VAL A O 1
ATOM 554 N N . VAL A 1 74 ? -4.450 -2.474 -4.287 1.00 98.75 74 VAL A N 1
ATOM 555 C CA . VAL A 1 74 ? -5.003 -3.124 -5.481 1.00 98.75 74 VAL A CA 1
ATOM 556 C C . VAL A 1 74 ? -3.991 -3.002 -6.618 1.00 98.75 74 VAL A C 1
ATOM 558 O O . VAL A 1 74 ? -3.715 -1.886 -7.064 1.00 98.75 74 VAL A O 1
ATOM 561 N N . ASP A 1 75 ? -3.437 -4.141 -7.032 1.00 98.56 75 ASP A N 1
ATOM 562 C CA . ASP A 1 75 ? -2.546 -4.302 -8.189 1.00 98.56 75 ASP A CA 1
ATOM 563 C C . ASP A 1 75 ? -2.635 -5.759 -8.682 1.00 98.56 75 ASP A C 1
ATOM 565 O O . ASP A 1 75 ? -2.176 -6.686 -8.001 1.00 98.56 75 ASP A O 1
ATOM 569 N N . SER A 1 76 ? -3.249 -5.972 -9.850 1.00 98.19 76 SER A N 1
ATOM 570 C CA . SER A 1 76 ? -3.516 -7.312 -10.383 1.00 98.19 76 S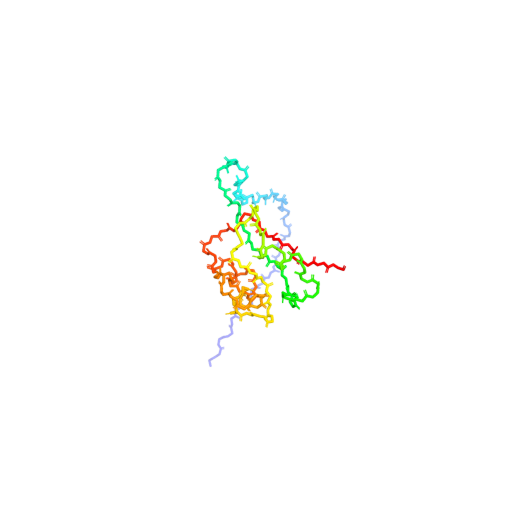ER A CA 1
ATOM 571 C C . SER A 1 76 ? -2.257 -8.094 -10.778 1.00 98.19 76 SER A C 1
ATOM 573 O O . SER A 1 76 ? -2.287 -9.327 -10.812 1.00 98.19 76 SER A O 1
ATOM 575 N N . GLU A 1 77 ? -1.125 -7.421 -10.997 1.00 98.06 77 GLU A N 1
ATOM 576 C CA . GLU A 1 77 ? 0.133 -8.072 -11.378 1.00 98.06 77 GLU A CA 1
ATOM 577 C C . GLU A 1 77 ? 0.901 -8.635 -10.175 1.00 98.06 77 GLU A C 1
ATOM 579 O O . GLU A 1 77 ? 1.786 -9.479 -10.332 1.00 98.06 77 GLU A O 1
ATOM 584 N N . LYS A 1 78 ? 0.570 -8.182 -8.958 1.00 98.00 78 LYS A N 1
ATOM 585 C CA . LYS A 1 78 ? 1.337 -8.474 -7.732 1.00 98.00 78 LYS A CA 1
ATOM 586 C C . LYS A 1 78 ? 0.505 -9.150 -6.638 1.00 98.00 78 LYS A C 1
ATOM 588 O O . LYS A 1 78 ? 0.878 -9.132 -5.465 1.00 98.00 78 LYS A O 1
ATOM 593 N N . VAL A 1 79 ? -0.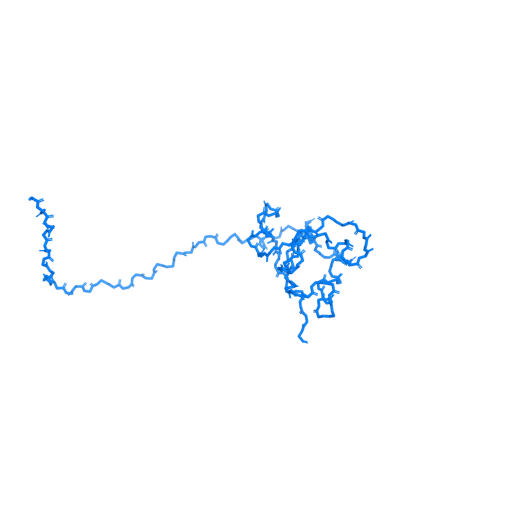623 -9.755 -7.010 1.00 98.06 79 VAL A N 1
ATOM 594 C CA . VAL A 1 79 ? -1.597 -10.368 -6.091 1.00 98.06 79 VAL A CA 1
ATOM 595 C C . VAL A 1 79 ? -0.960 -11.394 -5.158 1.00 98.06 79 VAL A C 1
ATOM 597 O O . VAL A 1 79 ? -0.184 -12.252 -5.572 1.00 98.06 79 VAL A O 1
ATOM 600 N N . GLY A 1 80 ? -1.346 -11.337 -3.882 1.00 95.62 80 GLY A N 1
ATOM 601 C CA . GLY A 1 80 ? -0.907 -12.286 -2.859 1.00 95.62 80 GLY A CA 1
ATOM 602 C C . GLY A 1 80 ? 0.474 -11.985 -2.276 1.00 95.62 80 GLY A C 1
ATOM 603 O O . GLY A 1 80 ? 0.887 -12.661 -1.333 1.00 95.62 80 GLY A O 1
ATOM 604 N N . LEU A 1 81 ? 1.172 -10.968 -2.786 1.00 98.06 81 LEU A N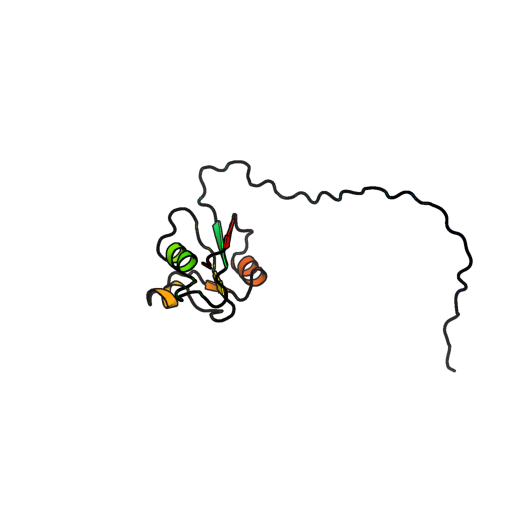 1
ATOM 605 C CA . LEU A 1 81 ? 2.430 -10.497 -2.219 1.00 98.06 81 LEU A CA 1
ATOM 606 C C . LEU A 1 81 ? 2.194 -9.535 -1.047 1.00 98.06 81 LEU A C 1
ATOM 608 O O . LEU A 1 81 ? 1.141 -8.904 -0.921 1.00 98.06 81 LEU A O 1
ATOM 612 N N . ASP A 1 82 ? 3.206 -9.424 -0.187 1.00 98.44 82 ASP A N 1
ATOM 613 C CA . ASP A 1 82 ? 3.270 -8.421 0.874 1.00 98.44 82 ASP A CA 1
ATOM 614 C C . ASP A 1 82 ? 3.947 -7.154 0.338 1.00 98.44 82 ASP A C 1
ATOM 616 O O . ASP A 1 82 ? 5.016 -7.208 -0.279 1.00 98.44 82 ASP A O 1
ATOM 620 N N . THR A 1 83 ? 3.323 -6.001 0.567 1.00 98.44 83 THR A N 1
ATOM 621 C CA . THR A 1 83 ? 3.824 -4.727 0.036 1.00 98.44 83 THR A CA 1
ATOM 622 C C . THR A 1 83 ? 5.191 -4.340 0.602 1.00 98.44 83 THR A C 1
ATOM 624 O O . THR A 1 83 ? 6.016 -3.778 -0.118 1.00 98.44 83 THR A O 1
ATOM 627 N N . GLY A 1 84 ? 5.470 -4.658 1.867 1.00 97.94 84 GLY A N 1
ATOM 628 C CA . GLY A 1 84 ? 6.760 -4.386 2.494 1.00 97.94 84 GLY A CA 1
ATOM 629 C C . GLY A 1 84 ? 7.862 -5.293 1.949 1.00 97.94 84 GLY A C 1
ATOM 630 O O . GLY A 1 84 ? 8.997 -4.848 1.761 1.00 97.94 84 GLY A O 1
ATOM 631 N N . MET A 1 85 ? 7.526 -6.547 1.625 1.00 98.12 85 MET A N 1
ATOM 632 C CA . MET A 1 85 ? 8.454 -7.444 0.933 1.00 98.12 85 MET A CA 1
ATOM 633 C C . MET A 1 85 ? 8.864 -6.891 -0.435 1.00 98.12 85 MET A C 1
ATOM 635 O O . MET A 1 85 ? 10.045 -6.938 -0.761 1.00 98.12 85 MET A O 1
ATOM 639 N N . LEU A 1 86 ? 7.931 -6.320 -1.200 1.00 97.12 86 LEU A N 1
ATOM 640 C CA . LEU A 1 86 ? 8.226 -5.730 -2.511 1.00 97.12 86 LEU A CA 1
ATOM 641 C C . LEU A 1 86 ? 9.032 -4.431 -2.434 1.00 97.12 86 LEU A C 1
ATOM 643 O O . LEU A 1 86 ? 9.936 -4.226 -3.240 1.00 97.12 86 LEU A O 1
ATOM 647 N N . LEU A 1 87 ? 8.710 -3.544 -1.490 1.00 97.38 87 LEU A N 1
ATOM 648 C CA . LEU A 1 87 ? 9.357 -2.233 -1.418 1.00 97.38 87 LEU A CA 1
ATOM 649 C C . LEU A 1 87 ? 10.708 -2.268 -0.703 1.00 97.38 87 LEU A C 1
ATOM 651 O O . LEU A 1 87 ? 11.642 -1.594 -1.135 1.00 97.38 87 LEU A O 1
ATOM 655 N N . ASP A 1 88 ? 10.800 -3.010 0.401 1.00 96.19 88 ASP A N 1
ATOM 656 C CA . ASP A 1 88 ? 11.904 -2.889 1.357 1.00 96.19 88 ASP A CA 1
ATOM 657 C C . ASP A 1 88 ? 12.487 -4.253 1.780 1.00 96.19 88 ASP A C 1
ATOM 659 O O . ASP A 1 88 ? 13.314 -4.309 2.691 1.00 96.19 88 ASP A O 1
ATOM 663 N N . ASN A 1 89 ? 12.079 -5.359 1.139 1.00 96.88 89 ASN A N 1
ATOM 664 C CA . ASN A 1 89 ? 12.446 -6.733 1.520 1.00 96.88 89 ASN A CA 1
ATOM 665 C C . ASN A 1 89 ? 12.147 -7.059 2.997 1.00 96.88 89 ASN A C 1
ATOM 667 O O . ASN A 1 89 ? 12.859 -7.839 3.636 1.00 96.88 89 ASN A O 1
ATOM 671 N N . LYS A 1 90 ? 11.095 -6.451 3.557 1.00 97.00 90 LYS A N 1
ATOM 672 C CA . LYS A 1 90 ? 10.681 -6.645 4.950 1.00 97.00 90 LYS A CA 1
ATOM 673 C C . LYS A 1 90 ? 9.157 -6.697 5.047 1.00 97.00 90 LYS A C 1
ATOM 675 O O . LYS A 1 90 ? 8.522 -5.723 4.661 1.00 97.00 90 LYS A O 1
ATOM 680 N N . PRO A 1 91 ? 8.561 -7.750 5.631 1.00 97.69 91 PRO A N 1
ATOM 681 C CA . PRO A 1 91 ? 7.111 -7.874 5.668 1.00 97.69 91 PRO A CA 1
ATOM 682 C C . PRO A 1 91 ? 6.475 -6.769 6.517 1.00 97.69 91 PRO A C 1
ATOM 684 O O . PRO A 1 91 ? 6.986 -6.434 7.592 1.00 97.69 91 PRO A O 1
ATOM 687 N N . ASN A 1 92 ? 5.351 -6.226 6.049 1.00 97.06 92 ASN A N 1
ATOM 688 C CA . ASN A 1 92 ? 4.574 -5.204 6.762 1.00 97.06 92 ASN A CA 1
ATOM 689 C C . ASN A 1 92 ? 3.101 -5.592 6.995 1.00 97.06 92 ASN A C 1
ATOM 691 O O . ASN A 1 92 ? 2.363 -4.814 7.600 1.00 97.06 92 ASN A O 1
ATOM 695 N N . ALA A 1 93 ? 2.695 -6.790 6.564 1.00 97.50 93 ALA A N 1
ATOM 696 C CA . ALA A 1 93 ? 1.350 -7.347 6.685 1.00 97.50 93 ALA A CA 1
ATOM 697 C C . ALA A 1 93 ? 0.257 -6.545 5.955 1.00 97.50 93 ALA A C 1
ATOM 699 O O . ALA A 1 93 ? -0.922 -6.662 6.291 1.00 97.50 93 ALA A O 1
ATOM 700 N N . ILE A 1 94 ? 0.637 -5.756 4.947 1.00 98.31 94 ILE A N 1
ATOM 701 C CA . ILE A 1 94 ? -0.298 -5.085 4.044 1.00 98.31 94 ILE A CA 1
ATOM 702 C C . ILE A 1 94 ? -0.288 -5.867 2.721 1.00 98.31 94 ILE A C 1
ATOM 704 O O . ILE A 1 94 ? 0.708 -5.797 1.989 1.00 98.31 94 ILE A O 1
ATOM 708 N N . PRO A 1 95 ? -1.350 -6.640 2.421 1.00 98.44 95 PRO A N 1
ATOM 709 C CA . PRO A 1 95 ? -1.406 -7.493 1.243 1.00 98.44 95 PRO A CA 1
ATOM 710 C C . PRO A 1 95 ? -1.709 -6.709 -0.035 1.00 98.44 95 PRO A C 1
ATOM 712 O O . PRO A 1 95 ? -2.348 -5.651 -0.011 1.00 98.44 95 PRO A O 1
ATOM 715 N N . ILE A 1 96 ? -1.313 -7.296 -1.163 1.00 98.75 96 ILE A N 1
ATOM 716 C CA . ILE A 1 96 ? -1.761 -6.889 -2.493 1.00 98.75 96 ILE A CA 1
ATOM 717 C C . ILE A 1 96 ? -2.939 -7.759 -2.939 1.00 98.75 96 ILE A C 1
ATOM 719 O O . ILE A 1 96 ? -2.882 -8.993 -2.908 1.00 98.75 96 ILE A O 1
ATOM 723 N N . CYS A 1 97 ? -4.015 -7.103 -3.360 1.00 98.62 97 CYS A N 1
ATOM 724 C CA . CYS A 1 97 ? -5.275 -7.701 -3.777 1.00 98.62 97 CYS A CA 1
ATOM 725 C C . CYS A 1 97 ? -5.505 -7.515 -5.283 1.00 98.62 97 CYS A C 1
ATOM 727 O O . CYS A 1 97 ? -5.060 -6.533 -5.869 1.00 98.62 97 CYS A O 1
ATOM 729 N N . LEU A 1 98 ? -6.245 -8.455 -5.882 1.00 98.50 98 LEU A N 1
ATOM 730 C CA . LEU A 1 98 ? -6.575 -8.454 -7.312 1.00 98.50 98 LEU A CA 1
ATOM 731 C C . LEU A 1 98 ? -7.423 -7.250 -7.721 1.00 98.50 98 LEU A C 1
ATOM 733 O O . LEU A 1 98 ? -7.173 -6.622 -8.741 1.00 98.50 98 LEU A O 1
ATOM 737 N N . ASP A 1 99 ? -8.455 -6.963 -6.937 1.00 98.38 99 ASP A N 1
ATOM 738 C CA . ASP A 1 99 ? -9.423 -5.915 -7.215 1.00 98.38 99 ASP A CA 1
ATOM 739 C C . ASP A 1 99 ? -9.975 -5.334 -5.904 1.00 98.38 99 ASP A C 1
ATOM 741 O O . ASP A 1 99 ? -9.664 -5.793 -4.796 1.00 98.38 99 ASP A O 1
ATOM 745 N N . LEU A 1 100 ? -10.812 -4.302 -6.026 1.00 97.19 100 LEU A N 1
ATOM 746 C CA . LEU A 1 100 ? -11.456 -3.664 -4.878 1.00 97.19 100 LEU A CA 1
ATOM 747 C C . LEU A 1 100 ? -12.358 -4.636 -4.098 1.00 97.19 100 LEU A C 1
ATOM 749 O O . LEU A 1 100 ? -12.448 -4.531 -2.876 1.00 97.19 100 LEU A O 1
ATOM 753 N N . THR A 1 101 ? -13.005 -5.586 -4.775 1.00 97.38 101 THR A N 1
ATOM 754 C CA . THR A 1 101 ? -13.894 -6.565 -4.132 1.00 97.38 101 THR A CA 1
ATOM 755 C C . THR A 1 101 ? -13.100 -7.479 -3.203 1.00 97.38 101 THR A C 1
ATOM 757 O O . THR A 1 101 ? -13.459 -7.650 -2.037 1.00 97.38 101 THR A O 1
ATOM 760 N N . GLY A 1 102 ? -11.986 -8.024 -3.691 1.00 97.75 102 GLY A N 1
ATOM 761 C CA . GLY A 1 102 ? -11.055 -8.833 -2.917 1.00 97.75 102 GLY A CA 1
ATOM 762 C C . GLY A 1 102 ? -10.417 -8.037 -1.784 1.00 97.75 102 GLY A C 1
ATOM 763 O O . GLY A 1 102 ? -10.322 -8.541 -0.668 1.00 97.75 102 GLY A O 1
ATOM 764 N N . ALA A 1 103 ? -10.060 -6.776 -2.032 1.00 98.00 103 ALA A N 1
ATOM 765 C CA . ALA A 1 103 ? -9.509 -5.887 -1.015 1.00 98.00 103 ALA A CA 1
ATOM 766 C C . ALA A 1 103 ? -10.510 -5.600 0.119 1.00 98.00 103 ALA A C 1
ATOM 768 O O . ALA A 1 103 ? -10.148 -5.655 1.294 1.00 98.00 103 ALA A O 1
ATOM 769 N N . GLN A 1 104 ? -11.782 -5.357 -0.209 1.00 97.25 104 GLN A N 1
ATOM 770 C CA . GLN A 1 104 ? -12.842 -5.150 0.779 1.00 97.25 104 GLN A CA 1
ATOM 771 C C . GLN A 1 104 ? -13.148 -6.432 1.566 1.00 97.25 104 GLN A C 1
ATOM 773 O O . GLN A 1 104 ? -13.290 -6.390 2.789 1.00 97.25 104 GLN A O 1
ATOM 778 N N . ALA A 1 105 ? -13.231 -7.577 0.882 1.00 97.19 105 ALA A N 1
ATOM 779 C CA . ALA A 1 105 ? -13.449 -8.868 1.528 1.00 97.19 105 ALA A CA 1
ATOM 780 C C . ALA A 1 105 ? -12.301 -9.219 2.487 1.00 97.19 105 ALA A C 1
ATOM 782 O O . ALA A 1 105 ? -12.552 -9.674 3.601 1.00 97.19 105 ALA A O 1
ATOM 783 N N . GLN A 1 106 ? -11.055 -8.952 2.083 1.00 96.38 106 GLN A N 1
ATOM 784 C CA . GLN A 1 106 ? -9.868 -9.134 2.918 1.00 96.38 106 GLN A CA 1
ATOM 785 C C . GLN A 1 106 ? -9.880 -8.202 4.135 1.00 96.38 106 GLN A C 1
ATOM 787 O O . GLN A 1 106 ? -9.552 -8.640 5.237 1.00 96.38 106 GLN A O 1
ATOM 792 N N . ALA A 1 107 ? -10.280 -6.942 3.952 1.00 96.25 107 ALA A N 1
ATOM 793 C CA . ALA A 1 107 ? -10.364 -5.967 5.033 1.00 96.25 107 ALA A CA 1
ATOM 794 C C . ALA A 1 107 ? -11.414 -6.339 6.095 1.00 96.25 107 ALA A C 1
ATOM 796 O O . ALA A 1 107 ? -11.259 -5.983 7.263 1.00 96.25 107 ALA A O 1
ATOM 797 N N . GLY A 1 108 ? -12.499 -7.018 5.700 1.00 96.50 108 GLY A N 1
ATOM 798 C CA . GLY A 1 108 ? -13.608 -7.373 6.593 1.00 96.50 108 GLY A CA 1
ATOM 799 C C . GLY A 1 108 ? -14.422 -6.168 7.088 1.00 96.50 108 GLY A C 1
ATOM 800 O O . GLY A 1 108 ? -15.247 -6.304 7.990 1.00 96.50 108 GLY A O 1
ATOM 801 N N . LEU A 1 109 ? -14.188 -4.986 6.514 1.00 93.25 109 LEU A N 1
ATOM 802 C CA . LEU A 1 109 ? -14.844 -3.724 6.843 1.00 93.25 109 LEU A CA 1
ATOM 803 C C . LEU A 1 109 ? -14.912 -2.818 5.610 1.00 93.25 109 LEU A C 1
ATOM 805 O O . LEU A 1 109 ? -14.230 -3.046 4.611 1.00 93.25 109 LEU A O 1
ATOM 809 N N . ILE A 1 110 ? -15.741 -1.778 5.680 1.00 95.06 110 ILE A N 1
ATOM 810 C CA . ILE A 1 110 ? -15.774 -0.723 4.662 1.00 95.06 110 ILE A CA 1
ATOM 811 C C . ILE A 1 110 ? -14.680 0.292 5.017 1.00 95.06 110 ILE A C 1
ATOM 813 O O . ILE A 1 110 ? -14.740 0.841 6.119 1.00 95.06 110 ILE A O 1
ATOM 817 N N . PRO A 1 111 ? -13.682 0.535 4.145 1.00 95.81 111 PRO A N 1
ATOM 818 C CA . PRO A 1 111 ? -12.647 1.519 4.428 1.00 95.81 111 PRO A CA 1
ATOM 819 C C . PRO A 1 111 ? -13.230 2.933 4.432 1.00 95.81 111 PRO A C 1
ATOM 821 O O . PRO A 1 111 ? -14.189 3.226 3.717 1.00 95.81 111 PRO A O 1
ATOM 824 N N . ASP A 1 112 ? -12.607 3.832 5.189 1.00 96.69 112 ASP A N 1
ATOM 825 C CA . ASP A 1 112 ? -13.010 5.241 5.213 1.00 96.69 112 ASP A CA 1
ATOM 826 C C . ASP A 1 112 ? -12.659 5.955 3.899 1.00 96.69 112 ASP A C 1
ATOM 828 O O . ASP A 1 112 ? -13.363 6.871 3.473 1.00 96.69 112 ASP A O 1
ATOM 832 N N . LEU A 1 113 ? -11.554 5.551 3.262 1.00 97.19 113 LEU A N 1
ATOM 833 C CA . LEU A 1 113 ? -11.087 6.109 1.999 1.00 97.19 113 LEU A CA 1
ATOM 834 C C . LEU A 1 113 ? -10.708 5.025 0.985 1.00 97.19 113 LEU A C 1
ATOM 836 O O . LEU A 1 113 ? -10.181 3.962 1.315 1.00 97.19 113 LEU A O 1
ATOM 840 N N . PHE A 1 114 ? -10.882 5.373 -0.285 1.00 97.69 114 PHE A N 1
ATOM 841 C CA . PHE A 1 114 ? -10.255 4.697 -1.411 1.00 97.69 114 PHE A CA 1
ATOM 842 C C . PHE A 1 114 ? -9.323 5.694 -2.103 1.00 97.69 114 PHE A C 1
ATOM 844 O O . PHE A 1 114 ? -9.772 6.742 -2.566 1.00 97.69 114 PHE A O 1
ATOM 851 N N . ILE A 1 115 ? -8.020 5.414 -2.097 1.00 97.50 115 ILE A N 1
ATOM 852 C CA . ILE A 1 115 ? -6.980 6.345 -2.553 1.00 97.50 115 ILE A CA 1
ATOM 853 C C . ILE A 1 115 ? -6.461 5.894 -3.917 1.00 97.50 115 ILE A C 1
ATOM 855 O O . ILE A 1 115 ? -6.043 4.750 -4.074 1.00 97.50 115 ILE A O 1
ATOM 859 N N . PHE A 1 116 ? -6.423 6.805 -4.888 1.00 96.88 116 PHE A N 1
ATOM 860 C CA . PHE A 1 116 ? -5.751 6.572 -6.165 1.00 96.88 116 PHE A CA 1
ATOM 861 C C . PHE A 1 116 ? -4.255 6.874 -6.003 1.00 96.88 116 PHE A C 1
ATOM 863 O O . PHE A 1 116 ? -3.871 8.023 -5.800 1.00 96.88 116 PHE A O 1
ATOM 870 N N . GLY A 1 117 ? -3.424 5.834 -6.001 1.00 95.88 117 GLY A N 1
ATOM 871 C CA . GLY A 1 117 ? -1.997 5.894 -5.668 1.00 95.88 117 GLY A CA 1
ATOM 872 C C . GLY A 1 117 ? -1.058 6.057 -6.863 1.00 95.88 117 GLY A C 1
ATOM 873 O O . GLY A 1 117 ? 0.128 5.757 -6.735 1.00 95.88 117 GLY A O 1
ATOM 874 N N . MET A 1 118 ? -1.599 6.513 -7.990 1.00 91.62 118 MET A N 1
ATOM 875 C CA . MET A 1 118 ? -0.938 6.610 -9.288 1.00 91.62 118 MET A CA 1
ATOM 876 C C . MET A 1 118 ? -0.611 8.057 -9.643 1.00 91.62 118 MET A C 1
ATOM 878 O O . MET A 1 118 ? -1.427 8.951 -9.405 1.00 91.62 118 MET A O 1
ATOM 882 N N . GLU A 1 119 ? 0.540 8.267 -10.270 1.00 84.19 119 GLU A N 1
ATOM 883 C CA . GLU A 1 119 ? 0.887 9.512 -10.959 1.00 84.19 119 GLU A CA 1
ATOM 884 C C . GLU A 1 119 ? 0.729 9.325 -12.479 1.00 84.19 119 GLU A C 1
ATOM 886 O O . GLU A 1 119 ? 0.796 8.204 -12.981 1.00 84.19 119 GLU A O 1
ATOM 891 N N . VAL A 1 120 ? 0.424 10.419 -13.183 1.00 69.94 120 VAL A N 1
ATOM 892 C CA . VAL A 1 120 ? 0.260 10.484 -14.650 1.00 69.94 120 VAL A CA 1
ATOM 893 C C . VAL A 1 120 ? 1.479 11.088 -15.321 1.00 69.94 120 VAL A C 1
ATOM 895 O O . VAL A 1 120 ? 2.101 11.980 -14.698 1.00 69.94 120 VAL A O 1
#

Sequence (120 aa):
MLVAPPLVSLNSPASHLKSAKNKITLPVPSQFAEDKSRVATAIVYCEANFGEIDGKTANGLIRRSEKYKILSVVDSEKVGLDTGMLLDNKPNAIPICLDLTGAQAQAGLIPDLFIFGMEV

Secondary structure (DSSP, 8-state):
---PPPPPP---------------------TTS--TTSPEEEEEE-TTTTTSSTTHHHHHHHHH-SSEEEEEEE-TTSTT-BHHHHHHSS--S-BEESSHHHHHHHHTS--SEEEE----

Foldseek 3Di:
DDDDDDDDDDDDDDDDDDDDPPPPPDPPPCPVPDPVPDQFEEEEEQEPAQLHPFLVQVLCCVVDPPRYDYQEYEYQVQFQDASCCSNPVDHDNHGYHPDPVRSCVSSVDDGRYYHYRGDD